Protein AF-A0A090VHW4-F1 (afdb_monomer)

pLDDT: mean 82.73, std 13.82, range [47.06, 95.56]

Mean predicted aligned error: 8.05 Å

Organism: NCBI:txid221126

Secondary structure (DSSP, 8-state):
---------------EEEEEEETTEEEEEEES--SSEEEEGGG-TTSSPPEEEEEETT--PBPPEEE-SS-EEEE-PPPPSSS--EEEEEEEE-

Solvent-accessible surface area (backbone atoms only — not comparable to full-atom values): 5819 Å² total; per-residue (Å²): 137,80,79,78,91,71,75,82,68,71,92,71,79,65,68,46,75,48,78,50,73,58,95,83,26,41,33,42,35,40,31,48,64,78,54,54,63,45,73,43,53,78,55,7,63,82,66,56,66,56,75,68,49,63,41,42,60,101,58,88,63,83,57,55,68,49,74,33,83,77,11,26,38,37,54,46,83,73,74,83,84,85,67,83,56,70,50,43,31,44,34,33,58,100

Foldseek 3Di:
DDPPPDPVPPPDFDFDWDWDDDPQKIKIKTWQDQDQKDFAQCAAPPNDFDWDAKDKPPDPDHWDWDHHNRGIITGDDHDDDDDTDIIMMIIHGD

Radius of gyration: 16.07 Å; Cα contacts (8 Å, |Δi|>4): 172; chains: 1; bounding box: 30×27×57 Å

InterPro domains:
  IPR013780 Glycosyl hydrolase, all-beta [G3DSA:2.60.40.1180] (1-94)
  IPR031919 Alpha-L-fucosidase, C-terminal [PF16757] (14-85)

Nearest PDB structures (foldseek):
  7snk-assembly1_A  TM=7.894E-01  e=1.034E-04  Phocaeicola plebeius DSM 17135
  7ljj-assembly1_A  TM=7.452E-01  e=1.093E-04  Phocaeicola plebeius DSM 17135
  7lnp-assembly2_C  TM=7.979E-01  e=2.108E-04  Phocaeicola plebeius DSM 17135
  7lnp-assembly4_E  TM=8.307E-01  e=3.849E-04  Phocaeicola plebeius DSM 17135
  7lnp-assembly3_D  TM=8.310E-01  e=4.065E-04  Phocaeicola plebeius DSM 17135

Structure (mmCIF, N/CA/C/O backbone):
data_AF-A0A090VHW4-F1
#
_entry.id   AF-A0A090VHW4-F1
#
loop_
_atom_site.group_PDB
_atom_site.id
_atom_site.type_symbol
_atom_site.label_atom_id
_atom_site.label_alt_id
_atom_site.label_comp_id
_atom_site.label_asym_id
_atom_site.label_entity_id
_atom_site.label_seq_id
_atom_site.pdbx_PDB_ins_code
_atom_site.Cartn_x
_atom_site.Cartn_y
_atom_site.Cartn_z
_atom_site.occupancy
_atom_site.B_iso_or_equiv
_atom_site.auth_seq_id
_atom_site.auth_comp_id
_atom_site.auth_asym_id
_atom_site.auth_atom_id
_atom_site.pdbx_PDB_model_num
ATOM 1 N N . MET A 1 1 ? -2.909 -1.169 -49.671 1.00 47.09 1 MET A N 1
ATOM 2 C CA . MET A 1 1 ? -3.466 -0.806 -48.353 1.00 47.09 1 MET A CA 1
ATOM 3 C C . MET A 1 1 ? -2.406 0.033 -47.670 1.00 47.09 1 MET A C 1
ATOM 5 O O . MET A 1 1 ? -1.297 -0.454 -47.518 1.00 47.09 1 MET A O 1
ATOM 9 N N . LYS A 1 2 ? -2.674 1.324 -47.470 1.00 47.06 2 LYS A N 1
ATOM 10 C CA . LYS A 1 2 ? -1.707 2.293 -46.946 1.00 47.06 2 LYS A CA 1
ATOM 11 C C . LYS A 1 2 ? -1.895 2.301 -45.429 1.00 47.06 2 LYS A C 1
ATOM 13 O O . LYS A 1 2 ? -3.016 2.533 -44.982 1.00 47.06 2 LYS A O 1
ATOM 18 N N . ASP A 1 3 ? -0.858 1.909 -44.699 1.00 53.09 3 ASP A N 1
ATOM 19 C CA . ASP A 1 3 ? -0.840 1.898 -43.237 1.00 53.09 3 ASP A CA 1
ATOM 20 C C . ASP A 1 3 ? -1.152 3.312 -42.730 1.00 53.09 3 ASP A C 1
ATOM 22 O O . ASP A 1 3 ? -0.692 4.297 -43.310 1.00 53.09 3 ASP A O 1
ATOM 26 N N . ASN A 1 4 ? -2.016 3.432 -41.728 1.00 49.84 4 ASN A N 1
ATOM 27 C CA . ASN A 1 4 ? -2.405 4.736 -41.208 1.00 49.84 4 ASN A CA 1
ATOM 28 C C . ASN A 1 4 ? -1.341 5.148 -40.176 1.00 49.84 4 ASN A C 1
ATOM 30 O O . ASN A 1 4 ? -1.466 4.853 -38.993 1.00 49.84 4 ASN A O 1
ATOM 34 N N . GLU A 1 5 ? -0.282 5.809 -40.650 1.00 57.56 5 GLU A N 1
ATOM 35 C CA . GLU A 1 5 ? 0.964 6.172 -39.937 1.00 57.56 5 GLU A CA 1
ATOM 36 C C . GLU A 1 5 ? 0.797 7.154 -38.746 1.00 57.56 5 GLU A C 1
ATOM 38 O O . GLU A 1 5 ? 1.773 7.688 -38.217 1.00 57.56 5 GLU A O 1
ATOM 43 N N . HIS A 1 6 ? -0.430 7.396 -38.283 1.00 53.47 6 HIS A N 1
ATOM 44 C CA . HIS A 1 6 ? -0.742 8.308 -37.184 1.00 53.47 6 HIS A CA 1
ATOM 45 C C . HIS A 1 6 ? -1.574 7.616 -36.104 1.00 53.47 6 HIS A C 1
ATOM 47 O O . HIS A 1 6 ? -2.716 7.986 -35.835 1.00 53.47 6 HIS A O 1
ATOM 53 N N . ASP A 1 7 ? -0.979 6.621 -35.447 1.00 60.44 7 ASP A N 1
ATOM 54 C CA . ASP A 1 7 ? -1.455 6.197 -34.135 1.00 60.44 7 ASP A CA 1
ATOM 55 C C . ASP A 1 7 ? -1.132 7.320 -33.132 1.00 60.44 7 ASP A C 1
ATOM 57 O O . ASP A 1 7 ? -0.007 7.473 -32.658 1.00 60.44 7 ASP A O 1
ATOM 61 N N . GLY A 1 8 ? -2.114 8.191 -32.885 1.00 58.34 8 GLY A N 1
ATOM 62 C CA . GLY A 1 8 ? -2.024 9.301 -31.930 1.00 58.34 8 GLY A CA 1
ATOM 63 C C . GLY A 1 8 ? -2.015 8.851 -30.465 1.00 58.34 8 GLY A C 1
ATOM 64 O O . GLY A 1 8 ? -2.172 9.684 -29.570 1.00 58.34 8 GLY A O 1
ATOM 65 N N . THR A 1 9 ? -1.857 7.552 -30.200 1.00 60.72 9 THR A N 1
ATOM 66 C CA . THR A 1 9 ? -1.694 7.034 -28.847 1.00 60.72 9 THR A CA 1
ATOM 67 C C . THR A 1 9 ? -0.324 7.464 -28.348 1.00 60.72 9 THR A C 1
ATOM 69 O O . THR A 1 9 ? 0.721 7.032 -28.838 1.00 60.72 9 THR A O 1
ATOM 72 N N . SER A 1 10 ? -0.317 8.350 -27.354 1.00 59.41 10 SER A N 1
ATOM 73 C CA . SER A 1 10 ? 0.895 8.718 -26.635 1.00 59.41 10 SER A CA 1
ATOM 74 C C . SER A 1 10 ? 1.630 7.446 -26.211 1.00 59.41 10 SER A C 1
ATOM 76 O O . SER A 1 10 ? 1.142 6.698 -25.372 1.00 59.41 10 SER A O 1
ATOM 78 N N . LYS A 1 11 ? 2.848 7.234 -26.724 1.00 63.66 11 LYS A N 1
ATOM 79 C CA . LYS A 1 11 ? 3.767 6.172 -26.260 1.00 63.66 11 LYS A CA 1
ATOM 80 C C . LYS A 1 11 ? 4.242 6.392 -24.811 1.00 63.66 11 LYS A C 1
ATOM 82 O O . LYS A 1 11 ? 5.100 5.669 -24.313 1.00 63.66 11 LYS A O 1
ATOM 87 N N . VAL A 1 12 ? 3.721 7.432 -24.157 1.00 62.94 12 VAL A N 1
ATOM 88 C CA . VAL A 1 12 ? 4.000 7.807 -22.777 1.00 62.94 12 VAL A CA 1
ATOM 89 C C . VAL A 1 12 ? 3.170 6.917 -21.869 1.00 62.94 12 VAL A C 1
ATOM 91 O O . VAL A 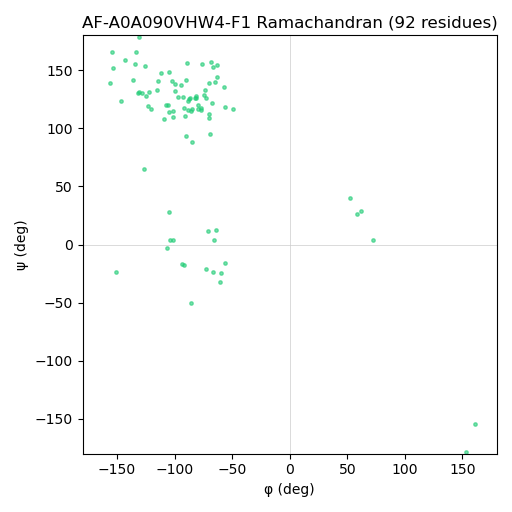1 12 ? 1.942 6.957 -21.882 1.00 62.94 12 VAL A O 1
ATOM 94 N N . ILE A 1 13 ? 3.861 6.121 -21.066 1.00 64.94 13 ILE A N 1
ATOM 95 C CA . ILE A 1 13 ? 3.231 5.248 -20.092 1.00 64.94 13 ILE A CA 1
ATOM 96 C C . ILE A 1 13 ? 3.067 6.037 -18.791 1.00 64.94 13 ILE A C 1
ATOM 98 O O . ILE A 1 13 ? 4.057 6.444 -18.184 1.00 64.94 13 ILE A O 1
ATOM 102 N N . PHE A 1 14 ? 1.825 6.279 -18.373 1.00 68.25 14 PHE A N 1
ATOM 103 C CA . PHE A 1 14 ? 1.537 6.985 -17.127 1.00 68.25 14 PHE A CA 1
ATOM 104 C C . PHE A 1 14 ? 1.323 5.990 -15.982 1.00 68.25 14 PHE A C 1
ATOM 106 O O . PHE A 1 14 ? 0.629 4.988 -16.173 1.00 68.25 14 PHE A O 1
ATOM 113 N N . PRO A 1 15 ? 1.879 6.251 -14.786 1.00 77.50 15 PRO A N 1
ATOM 114 C CA . PRO A 1 15 ? 1.567 5.453 -13.615 1.00 77.50 15 PRO A CA 1
ATOM 115 C C . PRO A 1 15 ? 0.109 5.691 -13.218 1.00 77.50 15 PRO A C 1
ATOM 117 O O . PRO A 1 15 ? -0.296 6.818 -12.923 1.00 77.50 15 PRO A O 1
ATOM 120 N N . GLU A 1 16 ? -0.682 4.625 -13.185 1.00 85.44 16 GLU A N 1
ATOM 121 C CA . GLU A 1 16 ? -2.089 4.685 -12.796 1.00 85.44 16 GLU A CA 1
ATOM 122 C C . GLU A 1 16 ? -2.445 3.568 -11.817 1.00 85.44 16 GLU A C 1
ATOM 124 O O . GLU A 1 16 ? -1.791 2.524 -11.752 1.00 85.44 16 GLU A O 1
ATOM 129 N N . VAL A 1 17 ? -3.494 3.805 -11.027 1.00 90.31 17 VAL A N 1
ATOM 130 C CA . VAL A 1 17 ? -4.039 2.812 -10.101 1.00 90.31 17 VAL A CA 1
ATOM 131 C C . VAL A 1 17 ? -5.509 2.597 -10.423 1.00 90.31 17 VAL A C 1
ATOM 133 O O . VAL A 1 17 ? -6.310 3.528 -10.336 1.00 90.31 17 VAL A O 1
ATOM 136 N N . ARG A 1 18 ? -5.866 1.363 -10.780 1.00 92.38 18 ARG A N 1
ATOM 137 C CA . ARG A 1 18 ? -7.255 0.942 -11.003 1.00 92.38 18 ARG A CA 1
ATOM 138 C C . ARG A 1 18 ? -7.760 0.163 -9.804 1.00 92.38 18 ARG A C 1
ATOM 140 O O . ARG A 1 18 ? -7.029 -0.651 -9.242 1.00 92.38 18 ARG A O 1
ATOM 147 N 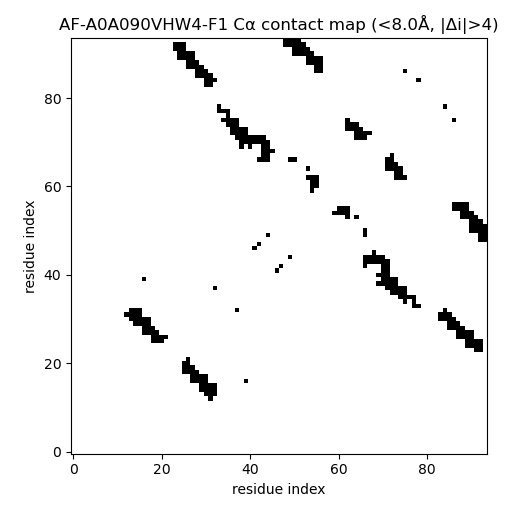N . PHE A 1 19 ? -9.019 0.388 -9.445 1.00 93.56 19 PHE A N 1
ATOM 148 C CA . PHE A 1 19 ? -9.658 -0.296 -8.329 1.00 93.56 19 PHE A CA 1
ATOM 149 C C . PHE A 1 19 ? -10.785 -1.195 -8.810 1.00 93.56 19 PHE A C 1
ATOM 151 O O . PHE A 1 19 ? -11.568 -0.814 -9.676 1.00 93.56 19 PHE A O 1
ATOM 158 N N . THR A 1 20 ? -10.887 -2.366 -8.196 1.00 95.56 20 THR A N 1
ATOM 159 C CA . THR A 1 20 ? -12.097 -3.196 -8.212 1.00 95.56 20 THR A CA 1
ATOM 160 C C . THR A 1 20 ? -12.379 -3.658 -6.786 1.00 95.56 20 THR A C 1
ATOM 162 O O . THR A 1 20 ? -11.519 -3.534 -5.914 1.00 95.56 20 THR A O 1
ATOM 165 N N . SER A 1 21 ? -13.572 -4.167 -6.509 1.00 93.56 21 SER A N 1
ATOM 166 C CA . SER A 1 21 ? -13.918 -4.684 -5.187 1.00 93.56 21 SER A CA 1
ATOM 167 C C . SER A 1 21 ? -14.663 -6.004 -5.309 1.00 93.56 21 SER A C 1
ATOM 169 O O . SER A 1 21 ? -15.458 -6.208 -6.226 1.00 93.56 21 SER A O 1
ATOM 171 N N . LYS A 1 22 ? -14.366 -6.926 -4.395 1.00 93.00 22 LYS A N 1
ATOM 172 C CA . LYS A 1 22 ? -15.015 -8.235 -4.316 1.00 93.00 22 LYS A CA 1
ATOM 173 C C . LYS A 1 22 ? -14.894 -8.771 -2.893 1.00 93.00 22 LYS A C 1
ATOM 175 O O . LYS A 1 22 ? -13.838 -8.621 -2.283 1.00 93.00 22 LYS A O 1
ATOM 180 N N . ASP A 1 23 ? -15.961 -9.381 -2.377 1.00 90.50 23 ASP A N 1
ATOM 181 C CA . ASP A 1 23 ? -15.970 -10.052 -1.066 1.00 90.50 23 ASP A CA 1
ATOM 182 C C . ASP A 1 23 ? -15.455 -9.163 0.090 1.00 90.50 23 ASP A C 1
ATOM 184 O O . ASP A 1 23 ? -14.682 -9.601 0.938 1.00 90.50 23 ASP A O 1
ATOM 188 N N . GLY A 1 24 ? -15.827 -7.876 0.096 1.00 86.44 24 GLY A N 1
ATOM 189 C CA . GLY A 1 24 ? -15.405 -6.919 1.131 1.00 86.44 24 GLY A CA 1
ATOM 190 C C . GLY A 1 24 ? -13.932 -6.487 1.062 1.00 86.44 24 GLY A C 1
ATOM 191 O O . GLY A 1 24 ? -13.480 -5.724 1.913 1.00 86.44 24 GLY A O 1
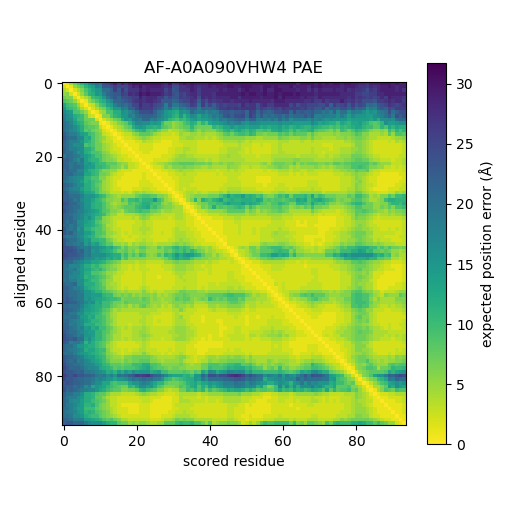ATOM 192 N N . ALA A 1 25 ? -13.181 -6.929 0.050 1.00 93.50 25 ALA A N 1
ATOM 193 C CA . ALA A 1 25 ? -11.821 -6.481 -0.219 1.00 93.50 25 ALA A CA 1
ATOM 194 C C . ALA A 1 25 ? -11.773 -5.523 -1.417 1.00 93.50 25 ALA A C 1
ATOM 196 O O . ALA A 1 25 ? -12.538 -5.644 -2.379 1.00 93.50 25 ALA A O 1
ATOM 197 N N . VAL A 1 26 ? -10.822 -4.592 -1.371 1.00 94.44 26 VAL A N 1
ATOM 198 C CA . VAL A 1 26 ? -10.483 -3.696 -2.479 1.00 94.44 26 VAL A CA 1
ATOM 199 C C . VAL A 1 26 ? -9.245 -4.238 -3.176 1.00 94.44 26 VAL A C 1
ATOM 201 O O . VAL A 1 26 ? -8.247 -4.562 -2.541 1.00 94.44 26 VAL A O 1
ATOM 204 N N . TYR A 1 27 ? -9.290 -4.316 -4.494 1.00 95.06 27 TYR A N 1
ATOM 205 C CA . TYR A 1 27 ? -8.171 -4.721 -5.327 1.00 95.06 27 TYR A CA 1
ATOM 206 C C . TYR A 1 27 ? -7.612 -3.494 -6.027 1.00 95.06 27 TYR A C 1
ATOM 208 O O . TYR A 1 27 ? -8.335 -2.832 -6.767 1.00 95.06 27 TYR A O 1
ATOM 216 N N . ALA A 1 28 ? -6.338 -3.197 -5.790 1.00 94.31 28 ALA A N 1
ATOM 217 C CA . ALA A 1 28 ? -5.624 -2.102 -6.431 1.00 94.31 28 ALA A CA 1
ATOM 218 C C . ALA A 1 28 ? -4.628 -2.662 -7.450 1.00 94.31 28 ALA A C 1
ATOM 220 O O . ALA A 1 28 ? -3.716 -3.406 -7.086 1.00 94.31 28 ALA A O 1
ATOM 221 N N . TYR A 1 29 ? -4.794 -2.292 -8.714 1.00 92.75 29 TYR A N 1
ATOM 222 C CA . TYR A 1 29 ? -3.882 -2.629 -9.801 1.00 92.75 29 TYR A CA 1
ATOM 223 C C . TYR A 1 29 ? -3.021 -1.418 -10.100 1.00 92.75 29 TYR A C 1
ATOM 225 O O . TYR A 1 29 ? -3.516 -0.407 -10.593 1.00 92.75 29 TYR A O 1
ATOM 233 N N . VAL A 1 30 ? -1.746 -1.524 -9.749 1.00 90.12 30 VAL A N 1
ATOM 234 C CA . VAL A 1 30 ? -0.737 -0.503 -9.990 1.00 90.12 30 VAL A CA 1
ATOM 235 C C . VAL A 1 30 ? -0.101 -0.796 -11.341 1.00 90.12 30 VAL A C 1
ATOM 237 O O . VAL A 1 30 ? 0.612 -1.791 -11.487 1.00 90.12 30 VAL A O 1
ATOM 240 N N . CYS A 1 31 ? -0.374 0.062 -12.314 1.00 86.88 31 CYS A N 1
ATOM 241 C CA . CYS A 1 31 ? 0.144 -0.058 -13.667 1.00 86.88 31 CYS A CA 1
ATOM 242 C C . CYS A 1 31 ? 1.340 0.870 -13.847 1.00 86.88 31 CYS A C 1
ATOM 244 O O . CYS A 1 31 ? 1.290 2.033 -13.442 1.00 86.88 31 CYS A O 1
ATOM 246 N N . SER A 1 32 ? 2.379 0.368 -14.513 1.00 73.31 32 SER A N 1
ATOM 247 C CA . SER A 1 32 ? 3.413 1.214 -15.120 1.00 73.31 32 SER A CA 1
ATOM 248 C C . SER A 1 32 ? 4.205 2.078 -14.141 1.00 73.31 32 SER A C 1
ATOM 250 O O . SER A 1 32 ? 4.691 3.150 -14.497 1.00 73.31 32 SER A O 1
ATOM 252 N N . VAL A 1 33 ? 4.343 1.620 -12.896 1.00 72.62 33 VAL A N 1
ATOM 253 C CA . VAL A 1 33 ? 5.190 2.297 -11.917 1.00 72.62 33 VAL A CA 1
ATOM 254 C C . VAL A 1 33 ? 6.611 1.759 -12.021 1.00 72.62 33 VAL A C 1
ATOM 256 O O . VAL A 1 33 ? 6.851 0.563 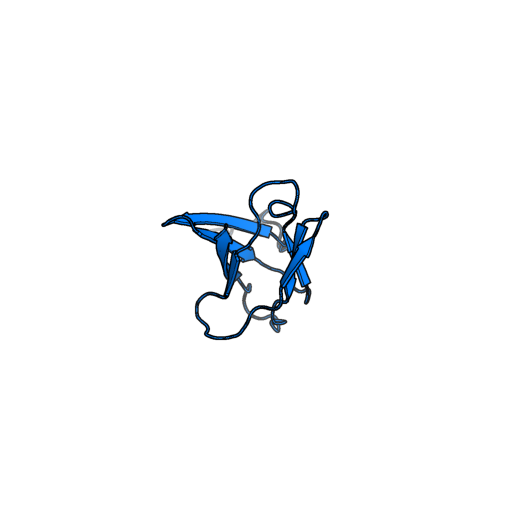-11.865 1.00 72.62 33 VAL A O 1
ATOM 259 N N . THR A 1 34 ? 7.551 2.671 -12.252 1.00 69.75 34 THR A N 1
ATOM 260 C CA . THR A 1 34 ? 8.996 2.403 -12.272 1.00 69.75 34 THR A CA 1
ATOM 261 C C . THR A 1 34 ? 9.670 2.663 -10.923 1.00 69.75 34 THR A C 1
ATOM 263 O O . THR A 1 34 ? 10.787 2.207 -10.683 1.00 69.75 34 THR A O 1
ATOM 266 N N . ASP A 1 35 ? 8.998 3.395 -10.035 1.00 75.69 35 ASP A N 1
ATOM 267 C CA . ASP A 1 35 ? 9.466 3.711 -8.690 1.00 75.69 35 ASP A CA 1
ATOM 268 C C . ASP A 1 35 ? 9.329 2.542 -7.710 1.00 75.69 35 ASP A C 1
ATOM 270 O O . ASP A 1 35 ? 8.477 1.668 -7.837 1.00 75.69 35 ASP A O 1
ATOM 274 N N . LYS A 1 36 ? 10.163 2.557 -6.666 1.00 82.44 36 LYS A N 1
ATOM 275 C CA . LYS A 1 36 ? 10.148 1.552 -5.586 1.00 82.44 36 LYS A CA 1
ATOM 276 C C . LYS A 1 36 ? 8.951 1.689 -4.647 1.00 82.44 36 LYS A C 1
ATOM 278 O O . LYS A 1 36 ? 8.618 0.741 -3.934 1.00 82.44 36 LYS A O 1
ATOM 283 N N . ASP A 1 37 ? 8.338 2.866 -4.619 1.00 87.12 37 ASP A N 1
ATOM 284 C CA . ASP A 1 37 ? 7.290 3.236 -3.682 1.00 87.12 37 ASP A CA 1
ATOM 285 C C . ASP A 1 37 ? 6.109 3.846 -4.447 1.00 87.12 37 ASP A C 1
ATOM 287 O O . ASP A 1 37 ? 6.271 4.747 -5.267 1.00 87.12 37 ASP A O 1
ATOM 291 N N . VAL A 1 38 ? 4.902 3.372 -4.143 1.00 89.62 38 VAL A N 1
ATOM 292 C CA . VAL A 1 38 ? 3.642 3.870 -4.707 1.00 89.62 38 VAL A CA 1
ATOM 293 C C . VAL A 1 38 ? 2.812 4.488 -3.609 1.00 89.62 38 VAL A C 1
ATOM 295 O O . VAL A 1 38 ? 2.627 3.873 -2.560 1.00 89.62 38 VAL A O 1
ATOM 298 N N . VAL A 1 39 ? 2.265 5.677 -3.862 1.00 92.06 39 VAL A N 1
ATOM 299 C CA . VAL A 1 39 ? 1.345 6.348 -2.939 1.00 92.06 39 VAL A CA 1
ATOM 300 C C . VAL A 1 39 ? -0.066 6.336 -3.511 1.00 92.06 39 VAL A C 1
ATOM 302 O O . VAL A 1 39 ? -0.392 7.082 -4.432 1.00 92.06 39 VAL A O 1
ATOM 305 N N . ILE A 1 40 ? -0.931 5.522 -2.914 1.00 91.44 40 ILE A N 1
ATOM 306 C CA . ILE A 1 40 ? -2.351 5.454 -3.249 1.00 91.44 40 ILE A CA 1
ATOM 307 C C . ILE A 1 40 ? -3.114 6.447 -2.365 1.00 91.44 40 ILE A C 1
ATOM 309 O O . ILE A 1 40 ? -3.504 6.137 -1.237 1.00 91.44 40 ILE A O 1
ATOM 313 N N . LYS A 1 41 ? -3.320 7.665 -2.879 1.00 91.75 41 LYS A N 1
ATOM 314 C CA . LYS A 1 41 ? -3.961 8.778 -2.146 1.00 91.75 41 LYS A CA 1
ATOM 315 C C . LYS A 1 41 ? -5.398 8.474 -1.705 1.00 91.75 41 LYS A C 1
ATOM 317 O O . LYS A 1 41 ? -5.819 8.914 -0.639 1.00 91.75 41 LYS A O 1
ATOM 322 N N . ALA A 1 42 ? -6.131 7.683 -2.491 1.00 90.69 42 ALA A N 1
ATOM 323 C CA . ALA A 1 42 ? -7.508 7.290 -2.182 1.00 90.69 42 ALA A CA 1
ATOM 324 C C . ALA A 1 42 ? -7.635 6.530 -0.847 1.00 90.69 42 ALA A C 1
ATOM 326 O O . ALA A 1 42 ? -8.678 6.590 -0.212 1.00 90.69 42 ALA A O 1
ATOM 327 N N . LEU A 1 43 ? -6.563 5.875 -0.386 1.00 91.94 43 LEU A N 1
ATOM 328 C CA . LEU A 1 43 ? -6.548 5.049 0.826 1.00 91.94 43 LEU A CA 1
ATOM 329 C C . LEU A 1 43 ? -5.838 5.730 2.012 1.00 91.94 43 LEU A C 1
ATOM 331 O O . LEU A 1 43 ? -5.265 5.065 2.879 1.00 91.94 43 LEU A O 1
ATOM 335 N N . ALA A 1 44 ? -5.830 7.064 2.055 1.00 93.88 44 ALA A N 1
ATOM 336 C CA . ALA A 1 44 ? -5.316 7.821 3.196 1.00 93.88 44 ALA A CA 1
ATOM 337 C C . ALA A 1 44 ? -6.137 7.567 4.477 1.00 93.88 44 ALA A C 1
ATOM 339 O O . ALA A 1 44 ? -7.330 7.292 4.407 1.00 93.88 44 ALA A O 1
ATOM 340 N N . LEU A 1 45 ? -5.518 7.738 5.653 1.00 89.50 45 LEU A N 1
ATOM 341 C CA . LEU A 1 45 ? -6.144 7.528 6.977 1.00 89.50 45 LEU A CA 1
ATOM 342 C C . LEU A 1 45 ? -7.430 8.342 7.237 1.00 89.50 45 LEU A C 1
ATOM 344 O O . LEU A 1 45 ? -8.131 8.043 8.197 1.00 89.50 45 LEU A O 1
ATOM 348 N N . GLY A 1 46 ? -7.706 9.382 6.447 1.00 84.69 46 GLY A N 1
ATOM 349 C CA . GLY A 1 46 ? -8.913 10.211 6.562 1.00 84.69 46 GLY A CA 1
ATOM 350 C C . GLY A 1 46 ? -9.957 9.978 5.468 1.00 84.69 46 GLY A C 1
ATOM 351 O O . GLY A 1 46 ? -11.013 10.594 5.522 1.00 84.69 46 GLY A O 1
ATOM 352 N N . ASN A 1 47 ? -9.671 9.119 4.485 1.00 84.38 47 ASN A N 1
ATOM 353 C CA . ASN A 1 47 ? -10.524 8.915 3.308 1.00 84.38 47 ASN A CA 1
ATOM 354 C C . ASN A 1 47 ? -11.388 7.645 3.398 1.00 84.38 47 ASN A C 1
ATOM 356 O O . ASN A 1 47 ? -12.077 7.312 2.438 1.00 84.38 47 ASN A O 1
ATOM 360 N N . GLY A 1 48 ? -11.343 6.923 4.521 1.00 82.00 48 GLY A N 1
ATOM 361 C CA . GLY A 1 48 ? -12.107 5.695 4.723 1.00 82.00 48 GLY A CA 1
ATOM 362 C C . GLY A 1 48 ? -11.541 4.839 5.849 1.00 82.00 48 GLY A C 1
ATOM 363 O O . GLY A 1 48 ? -10.878 5.341 6.762 1.00 82.00 48 GLY A O 1
ATOM 364 N N . ASP A 1 49 ? -11.794 3.537 5.763 1.00 85.56 49 ASP A N 1
ATOM 365 C CA . ASP A 1 49 ? -11.406 2.578 6.788 1.00 85.56 49 ASP A CA 1
ATOM 366 C C . ASP A 1 49 ? -9.894 2.369 6.908 1.00 85.56 49 ASP A C 1
ATOM 368 O O . ASP A 1 49 ? -9.084 2.587 5.994 1.00 85.56 49 ASP A O 1
ATOM 372 N N . LYS A 1 50 ? -9.500 1.907 8.096 1.00 91.75 50 LYS A N 1
ATOM 373 C CA . LYS A 1 50 ? -8.122 1.493 8.352 1.00 91.75 50 LYS A CA 1
ATOM 374 C C . LYS A 1 50 ? -7.834 0.212 7.590 1.00 91.75 50 LYS A C 1
ATOM 376 O O . LYS A 1 50 ? -8.623 -0.726 7.605 1.00 91.75 50 LYS A O 1
ATOM 381 N N . ILE A 1 51 ? -6.650 0.134 7.003 1.00 93.88 51 ILE A N 1
ATOM 382 C CA . ILE A 1 51 ? -6.224 -1.080 6.314 1.00 93.88 51 ILE A CA 1
ATOM 383 C C . ILE A 1 51 ? -5.864 -2.145 7.352 1.00 93.88 51 ILE A C 1
ATOM 385 O O . ILE A 1 51 ? -5.090 -1.902 8.285 1.00 93.88 51 ILE A O 1
ATOM 389 N N . LYS A 1 52 ? -6.439 -3.333 7.189 1.00 93.75 52 LYS A N 1
ATOM 390 C CA . LYS A 1 52 ? -6.172 -4.522 7.999 1.00 93.75 52 LYS A CA 1
ATOM 391 C C . LYS A 1 52 ? -4.962 -5.284 7.467 1.00 93.75 52 LYS A C 1
ATOM 393 O O . LYS A 1 52 ? -4.048 -5.591 8.230 1.00 93.75 52 LYS A O 1
ATOM 398 N N . SER A 1 53 ? -4.953 -5.558 6.167 1.00 94.06 53 SER A N 1
ATOM 399 C CA . SER A 1 53 ? -3.947 -6.389 5.501 1.00 94.06 53 SER A CA 1
ATOM 400 C C . SER A 1 53 ? -3.816 -6.012 4.031 1.00 94.06 53 SER A C 1
ATOM 402 O O . SER A 1 53 ? -4.765 -5.546 3.401 1.00 94.06 53 SER A O 1
ATOM 404 N N . ILE A 1 54 ? -2.619 -6.241 3.486 1.00 94.62 54 ILE A N 1
ATOM 405 C CA . ILE A 1 54 ? -2.34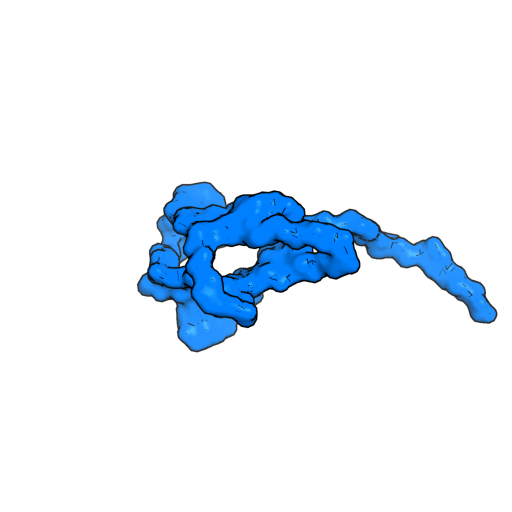2 -6.135 2.055 1.00 94.62 54 ILE A CA 1
ATOM 406 C C . ILE A 1 54 ? -1.586 -7.377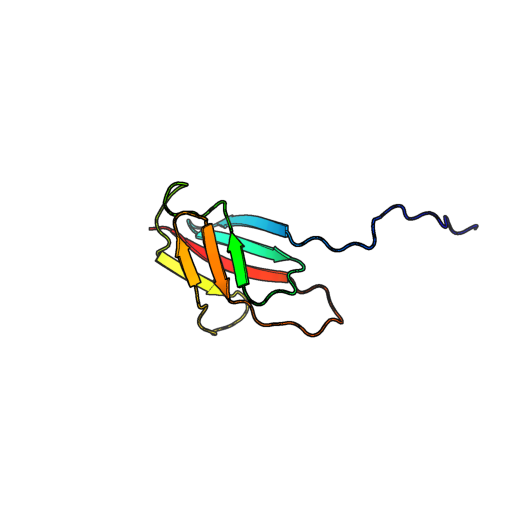 1.610 1.00 94.62 54 ILE A C 1
ATOM 408 O O . ILE A 1 54 ? -0.562 -7.730 2.200 1.00 94.62 54 ILE A O 1
ATOM 412 N N . THR A 1 55 ? -2.060 -7.989 0.532 1.00 93.81 55 THR A N 1
ATOM 413 C CA . THR A 1 55 ? -1.433 -9.146 -0.108 1.00 93.81 55 THR A CA 1
ATOM 414 C C . THR A 1 55 ? -1.183 -8.822 -1.572 1.00 93.81 55 THR A C 1
ATOM 416 O O . THR A 1 55 ? -2.098 -8.395 -2.276 1.00 93.81 55 THR A O 1
ATOM 419 N N . ARG A 1 56 ? 0.048 -9.016 -2.055 1.00 92.50 56 ARG A N 1
ATOM 420 C CA . ARG A 1 56 ? 0.335 -8.918 -3.491 1.00 92.50 56 ARG A CA 1
ATOM 421 C C . ARG A 1 56 ? -0.247 -10.154 -4.176 1.00 92.50 56 ARG A C 1
ATOM 423 O O . ARG A 1 56 ? -0.079 -11.269 -3.690 1.00 92.50 56 ARG A O 1
ATOM 430 N N . LEU A 1 57 ? -0.959 -9.953 -5.278 1.00 91.25 57 LEU A N 1
ATOM 431 C CA . LEU A 1 57 ? -1.541 -11.051 -6.045 1.00 91.25 57 LEU A CA 1
ATOM 432 C C . LEU A 1 57 ? -0.433 -11.908 -6.675 1.00 91.25 57 LEU A C 1
ATOM 434 O O . LEU A 1 57 ? 0.663 -11.416 -6.945 1.00 91.25 57 LEU A O 1
ATOM 438 N N . ASN A 1 58 ? -0.729 -13.188 -6.915 1.00 85.94 58 ASN A N 1
ATOM 439 C CA . ASN A 1 58 ? 0.178 -14.157 -7.549 1.00 85.94 58 ASN A CA 1
ATOM 440 C C . ASN A 1 58 ? 1.517 -14.362 -6.818 1.00 85.94 58 ASN A C 1
ATOM 442 O O . ASN A 1 58 ? 2.521 -14.722 -7.425 1.00 85.94 58 ASN A O 1
ATOM 446 N N . THR A 1 59 ? 1.554 -14.133 -5.505 1.00 84.31 59 THR A N 1
ATOM 447 C CA . THR A 1 59 ? 2.742 -14.379 -4.689 1.00 84.31 59 THR A CA 1
ATOM 448 C C . THR A 1 59 ? 2.384 -14.650 -3.231 1.00 84.31 59 THR A C 1
ATOM 450 O O . THR A 1 59 ? 1.293 -14.321 -2.770 1.00 84.31 59 THR A O 1
ATOM 453 N N . THR A 1 60 ? 3.349 -15.176 -2.486 1.00 83.12 60 THR A N 1
ATOM 454 C CA . THR A 1 60 ? 3.324 -15.281 -1.024 1.00 83.12 60 THR A CA 1
ATOM 455 C C . THR A 1 60 ? 4.224 -14.245 -0.340 1.00 83.12 60 THR A C 1
ATOM 457 O O . THR A 1 60 ? 4.360 -14.265 0.884 1.00 83.12 60 THR A O 1
ATOM 460 N N . ASP A 1 61 ? 4.854 -13.339 -1.098 1.00 86.00 61 ASP A N 1
ATOM 461 C CA . ASP A 1 61 ? 5.733 -12.307 -0.546 1.00 86.00 61 ASP A CA 1
ATOM 462 C C . ASP A 1 61 ? 4.983 -11.312 0.342 1.00 86.00 61 ASP A C 1
ATOM 464 O O . ASP A 1 61 ? 3.887 -10.833 0.026 1.00 86.00 61 ASP A O 1
ATOM 468 N N . LYS A 1 62 ? 5.628 -10.929 1.447 1.00 88.06 62 LYS A N 1
ATOM 469 C CA . LYS A 1 62 ? 5.103 -9.897 2.341 1.00 88.06 62 LYS A CA 1
ATOM 470 C C . LYS A 1 62 ? 5.236 -8.522 1.698 1.00 88.06 62 LYS A C 1
ATOM 472 O O . LYS A 1 62 ? 6.330 -8.078 1.353 1.00 88.06 62 LYS A O 1
ATOM 477 N N . VAL A 1 63 ? 4.121 -7.805 1.632 1.00 91.44 63 VAL A N 1
ATOM 478 C CA . VAL A 1 63 ? 4.089 -6.420 1.164 1.00 91.44 63 VAL A CA 1
ATOM 479 C C . VAL A 1 63 ? 4.514 -5.494 2.301 1.00 91.44 63 VAL A C 1
ATOM 481 O O . VAL A 1 63 ? 3.930 -5.523 3.383 1.00 91.44 63 VAL A O 1
ATOM 484 N N . LYS A 1 64 ? 5.520 -4.647 2.064 1.00 93.88 64 LYS A N 1
ATOM 485 C CA . LYS A 1 64 ? 5.848 -3.547 2.982 1.00 93.88 64 LYS A CA 1
ATOM 486 C C . LYS A 1 64 ? 4.955 -2.363 2.640 1.00 93.88 64 LYS A C 1
ATOM 488 O O . LYS A 1 64 ? 5.052 -1.822 1.541 1.00 93.88 64 LYS A O 1
ATOM 493 N N . TRP A 1 65 ? 4.107 -1.962 3.576 1.00 95.38 65 TRP A N 1
ATOM 494 C CA . TRP A 1 65 ? 3.177 -0.859 3.376 1.00 95.38 65 TRP A CA 1
ATOM 495 C C . TRP A 1 65 ? 2.994 -0.028 4.644 1.00 95.38 65 TRP A C 1
ATOM 497 O O . TRP A 1 65 ? 3.270 -0.484 5.754 1.00 95.38 65 TRP A O 1
ATOM 507 N N . LYS A 1 66 ? 2.536 1.213 4.468 1.00 95.31 66 LYS A N 1
ATOM 508 C CA . LYS A 1 66 ? 2.171 2.117 5.559 1.00 95.31 66 LYS A CA 1
ATOM 509 C C . LYS A 1 66 ? 1.012 3.009 5.132 1.00 95.31 66 LYS A C 1
ATOM 511 O O . LYS A 1 66 ? 1.122 3.741 4.153 1.00 95.31 66 LYS A O 1
ATOM 516 N N . GLN A 1 67 ? -0.082 2.981 5.889 1.00 95.38 67 GLN A N 1
ATOM 517 C CA . GLN A 1 67 ? -1.167 3.947 5.727 1.00 95.38 67 GLN A CA 1
ATOM 518 C C . GLN A 1 67 ? -0.800 5.243 6.456 1.00 95.38 67 GLN A C 1
ATOM 520 O O . GLN A 1 67 ? -0.420 5.229 7.628 1.00 95.38 67 GLN A O 1
ATOM 525 N N . THR A 1 68 ? -0.884 6.369 5.758 1.00 94.12 68 THR A N 1
ATOM 526 C CA . THR A 1 68 ? -0.545 7.696 6.286 1.00 94.12 68 THR A CA 1
ATOM 527 C C . THR A 1 68 ? -1.664 8.695 5.991 1.00 94.12 68 THR A C 1
ATOM 529 O O . THR A 1 68 ? -2.660 8.360 5.347 1.00 94.12 68 THR A O 1
ATOM 532 N N . LYS A 1 69 ? -1.509 9.944 6.448 1.00 93.50 69 LYS A N 1
ATOM 533 C CA . LYS A 1 69 ? -2.443 11.032 6.119 1.00 93.50 69 LYS A CA 1
ATOM 534 C C . LYS A 1 69 ? -2.420 11.420 4.634 1.00 93.50 69 LYS A C 1
ATOM 536 O O . LYS A 1 69 ? -3.398 11.973 4.156 1.00 93.50 69 LYS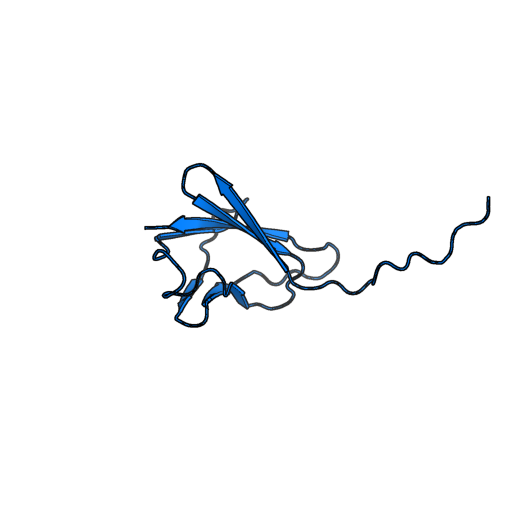 A O 1
ATOM 541 N N . THR A 1 70 ? -1.330 11.145 3.914 1.00 92.19 70 THR A N 1
ATOM 542 C CA . THR A 1 70 ? -1.183 11.494 2.488 1.00 92.19 70 THR A CA 1
ATOM 543 C C . THR A 1 70 ? -1.632 10.372 1.551 1.00 92.19 70 THR A C 1
ATOM 545 O O . THR A 1 70 ? -1.876 10.615 0.371 1.00 92.19 70 THR A O 1
ATOM 548 N N . GLY A 1 71 ? -1.752 9.146 2.064 1.00 92.75 71 GLY A N 1
ATOM 549 C CA . GLY A 1 71 ? -2.133 7.970 1.292 1.00 92.75 71 GLY A CA 1
ATOM 550 C C . GLY A 1 71 ? -1.588 6.679 1.884 1.00 92.75 71 GLY A C 1
ATOM 551 O O . GLY A 1 71 ? -0.901 6.666 2.912 1.00 92.75 71 GLY A O 1
ATOM 552 N N . LEU A 1 72 ? -1.882 5.583 1.198 1.00 93.94 72 LEU A N 1
ATOM 553 C CA . LEU A 1 72 ? -1.251 4.294 1.427 1.00 93.94 72 LEU A CA 1
ATOM 554 C C . LEU A 1 72 ? 0.049 4.209 0.623 1.00 93.94 72 LEU A C 1
ATOM 556 O O . LEU A 1 72 ? 0.013 4.190 -0.605 1.00 93.94 72 LEU A O 1
ATOM 560 N N . THR A 1 73 ? 1.182 4.129 1.313 1.00 94.38 73 THR A N 1
ATOM 561 C CA . THR A 1 73 ? 2.482 3.863 0.692 1.00 94.38 73 THR A CA 1
ATOM 562 C C . THR A 1 73 ? 2.706 2.358 0.602 1.00 94.38 73 THR A C 1
ATOM 564 O O . THR A 1 73 ? 2.644 1.678 1.627 1.00 94.38 73 THR A O 1
ATOM 567 N N . ILE A 1 74 ? 2.983 1.840 -0.594 1.00 92.44 74 ILE A N 1
ATOM 568 C CA . ILE A 1 74 ? 3.284 0.427 -0.857 1.00 92.44 74 ILE A CA 1
ATOM 569 C C . ILE A 1 74 ? 4.655 0.329 -1.518 1.00 92.44 74 ILE A C 1
ATOM 571 O O . ILE A 1 74 ? 4.908 1.016 -2.505 1.00 92.44 74 ILE A O 1
ATOM 575 N N . LYS A 1 75 ? 5.516 -0.557 -1.012 1.00 90.19 75 LYS A N 1
ATOM 576 C CA . LYS A 1 75 ? 6.755 -0.916 -1.703 1.00 90.19 75 LYS A CA 1
ATOM 577 C C . LYS A 1 75 ? 6.490 -1.962 -2.765 1.00 90.19 75 LYS A C 1
ATOM 579 O O . LYS A 1 75 ? 5.965 -3.034 -2.453 1.00 90.19 75 LYS A O 1
ATOM 584 N N . ILE A 1 76 ? 6.906 -1.660 -3.985 1.00 84.44 76 ILE A N 1
ATOM 585 C CA . ILE A 1 76 ? 6.789 -2.558 -5.127 1.00 84.44 76 ILE A CA 1
ATOM 586 C C . ILE A 1 76 ? 8.181 -3.027 -5.570 1.00 84.44 76 ILE A C 1
ATOM 588 O O . ILE A 1 76 ? 9.165 -2.300 -5.395 1.00 84.44 76 ILE A O 1
ATOM 592 N N . PRO A 1 77 ? 8.312 -4.260 -6.085 1.00 78.00 77 PRO A N 1
ATOM 593 C CA . PRO A 1 77 ? 9.554 -4.682 -6.719 1.00 78.00 77 PRO A CA 1
ATOM 594 C C . PRO A 1 77 ? 9.824 -3.817 -7.958 1.00 78.00 77 PRO A C 1
ATOM 596 O O . PRO A 1 77 ? 8.901 -3.427 -8.667 1.00 78.00 77 PRO A O 1
ATOM 599 N N . VAL A 1 78 ? 11.099 -3.527 -8.213 1.00 74.94 78 VAL A N 1
ATOM 600 C CA . VAL A 1 78 ? 11.512 -2.822 -9.432 1.00 74.94 78 VAL A CA 1
ATOM 601 C C . VAL A 1 78 ? 11.544 -3.834 -10.567 1.00 74.94 78 VAL A C 1
ATOM 603 O O . VAL A 1 78 ? 12.282 -4.816 -10.492 1.00 74.94 78 VAL A O 1
ATOM 606 N N . TYR A 1 79 ? 10.752 -3.596 -11.606 1.00 71.62 79 TYR A N 1
ATOM 607 C CA . TYR A 1 79 ? 10.735 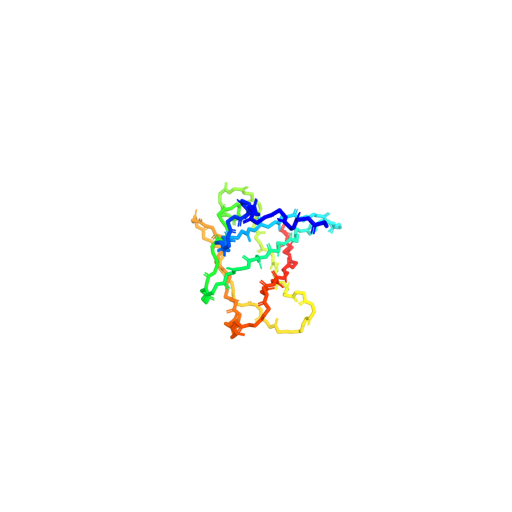-4.424 -12.806 1.00 71.62 79 TYR A CA 1
ATOM 608 C C . TYR A 1 79 ? 11.706 -3.843 -13.839 1.00 71.62 79 TYR A C 1
ATOM 610 O O . TYR A 1 79 ? 11.645 -2.657 -14.161 1.00 71.62 79 TYR A O 1
ATOM 618 N N . THR A 1 80 ? 12.625 -4.662 -14.351 1.00 62.38 80 THR A N 1
ATOM 619 C CA . THR A 1 80 ? 13.511 -4.278 -15.457 1.00 62.38 80 THR A CA 1
ATOM 620 C C . THR A 1 80 ? 12.710 -4.336 -16.753 1.00 62.38 80 THR A C 1
ATOM 622 O O . THR A 1 80 ? 12.201 -5.392 -17.115 1.00 62.38 80 THR A O 1
ATOM 625 N N . ALA A 1 81 ? 12.540 -3.184 -17.397 1.00 60.75 81 ALA A N 1
ATOM 626 C CA . ALA A 1 81 ? 11.603 -2.977 -18.491 1.00 60.75 81 ALA A CA 1
ATOM 627 C C . ALA A 1 81 ? 11.819 -3.944 -19.670 1.00 60.75 81 ALA A C 1
ATOM 629 O O . ALA A 1 81 ? 12.855 -3.939 -20.333 1.00 60.75 81 ALA A O 1
ATOM 630 N N . THR A 1 82 ? 10.795 -4.747 -19.941 1.00 57.78 82 THR A N 1
ATOM 631 C CA . THR A 1 82 ? 10.541 -5.389 -21.246 1.00 57.78 82 THR A CA 1
ATOM 632 C C . THR A 1 82 ? 9.035 -5.614 -21.439 1.00 57.78 82 THR A C 1
ATOM 634 O O . THR A 1 82 ? 8.555 -5.595 -22.565 1.00 57.78 82 THR A O 1
ATOM 637 N N . GLU A 1 83 ? 8.273 -5.689 -20.342 1.00 59.16 83 GLU A N 1
ATOM 638 C CA . GLU A 1 83 ? 6.805 -5.720 -20.306 1.00 59.16 83 GLU A CA 1
ATOM 639 C C . GLU A 1 83 ? 6.264 -4.616 -19.383 1.00 59.16 83 GLU A C 1
ATOM 641 O O . GLU A 1 83 ? 6.959 -4.194 -18.458 1.00 59.16 83 GLU A O 1
ATOM 646 N N . ILE A 1 84 ? 5.034 -4.141 -19.622 1.00 61.66 84 ILE A N 1
ATOM 647 C CA . ILE A 1 84 ? 4.351 -3.177 -18.743 1.00 61.66 84 ILE A CA 1
ATOM 648 C C . ILE A 1 84 ? 3.979 -3.907 -17.443 1.00 61.66 84 ILE A C 1
ATOM 650 O O . ILE A 1 84 ? 3.075 -4.747 -17.466 1.00 61.66 84 ILE A O 1
ATOM 654 N N . PRO A 1 85 ? 4.633 -3.625 -16.300 1.00 75.44 85 PRO A N 1
ATOM 655 C CA . PRO A 1 85 ? 4.363 -4.373 -15.087 1.00 75.44 85 PRO A CA 1
ATOM 656 C C . PRO A 1 85 ? 3.044 -3.894 -14.477 1.00 75.44 85 PRO A C 1
ATOM 658 O O . PRO A 1 85 ? 2.912 -2.739 -14.062 1.00 75.44 85 PRO A O 1
ATOM 661 N N . ILE A 1 86 ? 2.065 -4.794 -14.395 1.00 85.25 86 ILE A N 1
ATOM 662 C CA . ILE A 1 86 ? 0.853 -4.584 -13.601 1.00 85.25 86 ILE A CA 1
ATOM 663 C C . ILE A 1 86 ? 1.017 -5.360 -12.299 1.00 85.25 86 ILE A C 1
ATOM 665 O O . ILE A 1 86 ? 1.062 -6.590 -12.293 1.00 85.25 86 ILE A O 1
ATOM 669 N N . THR A 1 87 ? 1.084 -4.642 -11.178 1.00 89.12 87 THR A N 1
ATOM 670 C CA . THR A 1 87 ? 1.135 -5.261 -9.849 1.00 89.12 87 THR A CA 1
ATOM 671 C C . THR A 1 87 ? -0.213 -5.121 -9.163 1.00 89.12 87 THR A C 1
ATOM 673 O O . THR A 1 87 ? -0.6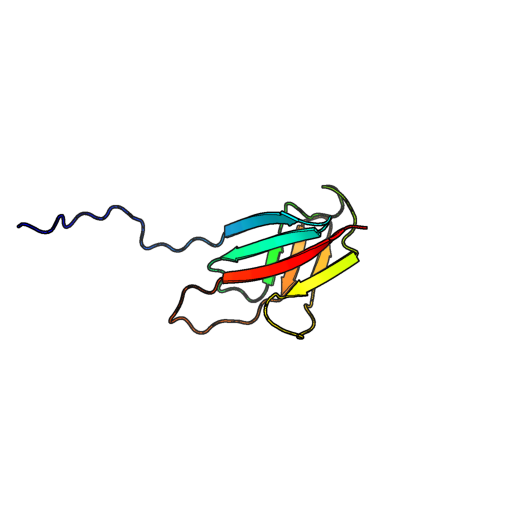48 -4.017 -8.840 1.00 89.12 87 THR A O 1
ATOM 676 N N . GLY A 1 88 ? -0.881 -6.249 -8.930 1.00 91.94 88 GLY A N 1
ATOM 677 C CA . GLY A 1 88 ? -2.144 -6.292 -8.202 1.00 91.94 88 GLY A CA 1
ATOM 678 C C . GLY A 1 88 ? -1.949 -6.474 -6.697 1.00 91.94 88 GLY A C 1
ATOM 679 O O . GLY A 1 88 ? -1.121 -7.276 -6.260 1.00 91.94 88 GLY A O 1
ATOM 680 N N . PHE A 1 89 ? -2.769 -5.789 -5.906 1.00 93.94 89 PHE A N 1
ATOM 681 C CA . PHE A 1 89 ? -2.827 -5.910 -4.452 1.00 93.94 89 PHE A CA 1
ATOM 682 C C . PHE A 1 89 ? -4.260 -6.162 -3.999 1.00 93.94 89 PHE A C 1
ATOM 684 O O . PHE A 1 89 ? -5.154 -5.408 -4.369 1.00 93.94 89 PHE A O 1
ATOM 691 N N . LYS A 1 90 ? -4.472 -7.175 -3.156 1.00 95.19 90 LYS A N 1
ATOM 692 C CA . LYS A 1 90 ? -5.691 -7.328 -2.357 1.00 95.19 90 LYS A CA 1
ATOM 693 C C . LYS A 1 90 ? -5.516 -6.540 -1.062 1.00 95.19 90 LYS A C 1
ATOM 695 O O . LYS A 1 90 ? -4.541 -6.759 -0.346 1.00 95.19 90 LYS A O 1
ATOM 700 N N . ILE A 1 91 ? -6.452 -5.649 -0.770 1.00 94.94 91 ILE A N 1
ATOM 701 C CA . ILE A 1 91 ? -6.461 -4.762 0.391 1.00 94.94 91 ILE A CA 1
ATOM 702 C C . ILE A 1 91 ? -7.722 -5.069 1.190 1.00 94.94 91 ILE A C 1
ATOM 704 O O . ILE A 1 91 ? -8.839 -4.899 0.704 1.00 94.94 91 ILE A O 1
ATOM 708 N N . GLU A 1 92 ? -7.537 -5.536 2.418 1.00 94.56 92 GLU A N 1
ATOM 709 C CA . GLU A 1 92 ? -8.636 -5.782 3.346 1.00 94.56 92 GLU A CA 1
ATOM 710 C C . GLU A 1 92 ? -8.769 -4.580 4.276 1.00 94.56 92 GLU A C 1
ATOM 712 O O . GLU A 1 92 ? -7.791 -4.141 4.892 1.00 94.56 92 GLU A O 1
ATOM 717 N N . LEU A 1 93 ? -9.978 -4.039 4.352 1.00 91.12 93 LEU A N 1
ATOM 718 C CA . LEU A 1 93 ? -10.329 -2.936 5.238 1.00 91.12 93 LEU A CA 1
ATOM 719 C C . LEU A 1 93 ? -10.804 -3.495 6.592 1.00 91.12 93 LEU A C 1
ATOM 721 O O . LEU A 1 93 ? -11.148 -4.676 6.692 1.00 91.12 93 LEU A O 1
ATOM 725 N N . LYS A 1 94 ? -10.705 -2.689 7.652 1.00 86.19 94 LYS A N 1
ATOM 726 C CA . LYS A 1 94 ? -11.168 -3.044 9.001 1.00 86.19 94 LYS A CA 1
ATOM 727 C C . LYS A 1 94 ? -12.653 -2.811 9.187 1.00 86.19 94 LYS A C 1
ATOM 729 O O . LYS A 1 94 ? -13.156 -1.853 8.575 1.00 86.19 94 LYS A O 1
#

Sequence (94 aa):
MKDNEHDGTSKVIFPEVRFTSKDGAVYAYVCSVTDKDVVIKALALGNGDKIKSITRLNTTDKVKWKQTKTGLTIKIPVYTATEIPITGFKIELK